Protein AF-A0A3D3PHJ6-F1 (afdb_monomer_lite)

Sequence (58 aa):
TKDPKKGLLVLIKPSDKSTYRNLVDILDEMKISDVQTYAIVDITTQEVDGLLKRDNIY

pLDDT: mean 87.66, std 11.78, range [44.25, 96.5]

Secondary structure (DSSP, 8-state):
---TTS--EEEE---TT--HHHHHHHHHHHHHTT--EEEE-PPPHHHIIIIIITTT--

Radius of gyration: 13.86 Å; chains: 1; bounding box: 29×27×33 Å

Structure (mmCIF, N/CA/C/O backbone):
data_AF-A0A3D3PHJ6-F1
#
_entry.id   AF-A0A3D3PHJ6-F1
#
loop_
_atom_site.group_PDB
_atom_site.id
_atom_site.type_symbol
_atom_site.label_atom_id
_atom_site.label_alt_id
_atom_site.label_comp_id
_atom_site.label_asym_id
_atom_site.label_entity_id
_atom_site.label_seq_id
_atom_site.pdbx_PDB_ins_code
_atom_site.Cartn_x
_atom_site.Cartn_y
_atom_site.Cartn_z
_atom_site.occupancy
_atom_site.B_iso_or_equiv
_atom_site.auth_seq_id
_atom_site.auth_comp_id
_atom_site.auth_asym_id
_atom_site.auth_atom_id
_atom_site.pdbx_PDB_model_num
ATOM 1 N N . THR A 1 1 ? 2.590 17.064 22.616 1.00 44.25 1 THR A N 1
ATOM 2 C CA . THR A 1 1 ? 1.179 16.977 22.182 1.00 44.25 1 THR A CA 1
ATOM 3 C C . THR A 1 1 ? 1.010 15.696 21.385 1.00 44.25 1 THR A C 1
ATOM 5 O O . THR A 1 1 ? 1.355 15.660 20.212 1.00 44.25 1 THR A O 1
ATOM 8 N N . LYS A 1 2 ? 0.643 14.590 22.044 1.00 49.94 2 LYS A N 1
ATOM 9 C CA . LYS A 1 2 ? 0.304 13.325 21.374 1.00 49.94 2 LYS A CA 1
ATOM 10 C C . LYS A 1 2 ? -1.218 13.265 21.314 1.00 49.94 2 LYS A C 1
ATOM 12 O O . LYS A 1 2 ? -1.837 12.737 22.227 1.00 49.94 2 LYS A O 1
ATOM 17 N N . ASP A 1 3 ? -1.797 13.919 20.311 1.00 62.38 3 ASP A N 1
ATOM 18 C CA . ASP A 1 3 ? -3.243 13.915 20.095 1.00 62.38 3 ASP A CA 1
ATOM 19 C C . ASP A 1 3 ? -3.687 12.520 19.629 1.00 62.38 3 ASP A C 1
ATOM 21 O O . ASP A 1 3 ? -3.341 12.132 18.512 1.00 62.38 3 ASP A O 1
ATOM 25 N N . PRO A 1 4 ? -4.484 11.772 20.415 1.00 57.69 4 PRO A N 1
ATOM 26 C CA . PRO A 1 4 ? -4.988 10.451 20.021 1.00 57.69 4 PRO A CA 1
ATOM 27 C C . PRO A 1 4 ? -5.948 10.500 18.817 1.00 57.69 4 PRO A C 1
ATOM 29 O O . PRO A 1 4 ? -6.334 9.465 18.293 1.00 57.69 4 PRO A O 1
ATOM 32 N N . LYS A 1 5 ? -6.325 11.705 18.359 1.00 56.62 5 LYS A N 1
ATOM 33 C CA . LYS A 1 5 ? -7.139 11.941 17.157 1.00 56.62 5 LYS A CA 1
ATOM 34 C C . LYS A 1 5 ? -6.339 11.946 15.852 1.00 56.62 5 LYS A C 1
ATOM 36 O O . LYS A 1 5 ? -6.944 11.954 14.784 1.00 56.62 5 LYS A O 1
ATOM 41 N N . LYS A 1 6 ? -5.003 11.958 15.904 1.00 60.00 6 LYS A N 1
ATOM 42 C CA . LYS A 1 6 ? -4.177 11.737 14.710 1.00 60.00 6 LYS A CA 1
ATOM 43 C C . LYS A 1 6 ? -4.112 10.231 14.466 1.00 60.00 6 LYS A C 1
ATOM 45 O O . LYS A 1 6 ? -3.177 9.574 14.909 1.00 60.00 6 LYS A O 1
ATOM 50 N N . GLY A 1 7 ? -5.168 9.695 13.855 1.00 74.62 7 GLY A N 1
ATOM 51 C CA . GLY A 1 7 ? -5.243 8.291 13.459 1.00 74.62 7 GLY A CA 1
ATOM 52 C C . GLY A 1 7 ? -4.067 7.884 12.567 1.00 74.62 7 GLY A C 1
ATOM 53 O O . GLY A 1 7 ? -3.403 8.731 11.964 1.00 74.62 7 GLY A O 1
ATOM 54 N N . LEU A 1 8 ? -3.796 6.581 12.506 1.00 84.44 8 LEU A N 1
ATOM 55 C CA . LEU A 1 8 ? -2.785 6.020 11.617 1.00 84.44 8 LEU A CA 1
ATOM 56 C C . LEU A 1 8 ? -3.218 6.233 10.158 1.00 84.44 8 LEU A C 1
ATOM 58 O O . LEU A 1 8 ? -4.291 5.783 9.763 1.00 84.44 8 LEU A O 1
ATOM 62 N N . LEU A 1 9 ? -2.379 6.917 9.380 1.00 88.56 9 LEU A N 1
ATOM 63 C CA . LEU A 1 9 ? -2.525 7.060 7.933 1.00 88.56 9 LEU A CA 1
ATOM 64 C C . LEU A 1 9 ? -1.453 6.213 7.247 1.00 88.56 9 LEU A C 1
ATOM 66 O O . LEU A 1 9 ? -0.262 6.461 7.443 1.00 88.56 9 LEU A O 1
ATOM 70 N N . VAL A 1 10 ? -1.869 5.247 6.429 1.00 92.19 10 VAL A N 1
ATOM 71 C CA . VAL A 1 10 ? -0.957 4.379 5.670 1.00 92.19 10 VAL A CA 1
ATOM 72 C C . VAL A 1 10 ? -0.928 4.789 4.198 1.00 92.19 10 VAL A C 1
ATOM 74 O O . VAL A 1 10 ? -1.963 4.901 3.546 1.00 92.19 10 VAL A O 1
ATOM 77 N N . LEU A 1 11 ? 0.267 5.013 3.653 1.00 93.25 1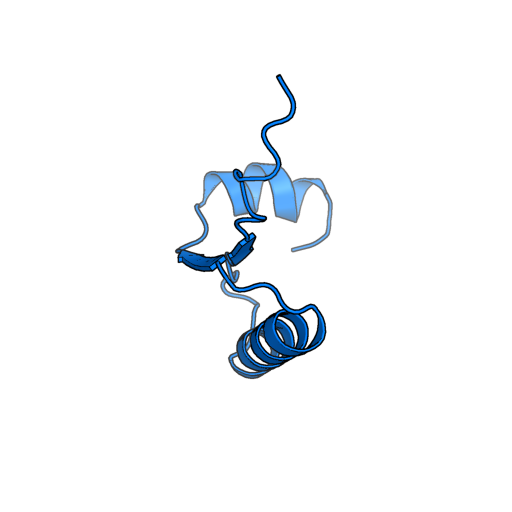1 LEU A N 1
ATOM 78 C CA . LEU A 1 11 ? 0.469 5.257 2.225 1.00 93.25 11 LEU A CA 1
ATOM 79 C C . LEU A 1 11 ? 0.968 3.972 1.566 1.00 93.25 11 LEU A C 1
ATOM 81 O O . LEU A 1 11 ? 2.039 3.476 1.912 1.00 93.25 11 LEU A O 1
ATOM 85 N N . ILE A 1 12 ? 0.200 3.448 0.616 1.00 94.69 12 ILE A N 1
ATOM 86 C CA . ILE A 1 12 ? 0.532 2.236 -0.132 1.00 94.69 12 ILE A CA 1
ATOM 87 C C . ILE A 1 12 ? 1.074 2.670 -1.493 1.00 94.69 12 ILE A C 1
ATOM 89 O O . ILE A 1 12 ? 0.336 3.205 -2.318 1.00 94.69 12 ILE A O 1
ATOM 93 N N . LYS A 1 13 ? 2.373 2.451 -1.712 1.00 94.31 13 LYS A N 1
ATOM 94 C CA . LYS A 1 13 ? 3.079 2.787 -2.955 1.00 94.31 13 LYS A CA 1
ATOM 95 C C . LYS A 1 13 ? 3.585 1.518 -3.641 1.00 94.31 13 LYS A C 1
ATOM 97 O O . LYS A 1 13 ? 4.707 1.096 -3.354 1.00 94.31 13 LYS A O 1
ATOM 102 N N . PRO A 1 14 ? 2.772 0.861 -4.485 1.00 93.44 14 PRO A N 1
ATOM 103 C CA . PRO A 1 14 ? 3.221 -0.322 -5.206 1.00 93.44 14 PRO A CA 1
ATOM 104 C C . PRO A 1 14 ? 4.303 0.055 -6.227 1.00 93.44 14 PRO A C 1
ATOM 106 O O . PRO A 1 14 ? 4.216 1.085 -6.891 1.00 93.44 14 PRO A O 1
ATOM 109 N N . SER A 1 15 ? 5.328 -0.787 -6.349 1.00 91.94 15 SER A N 1
ATOM 110 C CA . SER A 1 15 ? 6.329 -0.684 -7.417 1.00 91.94 15 SER A CA 1
ATOM 111 C C . SER A 1 15 ? 5.873 -1.407 -8.684 1.00 91.94 15 SER A C 1
ATOM 113 O O . SER A 1 15 ? 5.003 -2.273 -8.617 1.00 91.94 15 SER A O 1
ATOM 115 N N . ASP A 1 16 ? 6.534 -1.161 -9.817 1.00 89.94 16 ASP A N 1
ATOM 116 C CA . ASP A 1 16 ? 6.256 -1.861 -11.086 1.00 89.94 16 ASP A CA 1
ATOM 117 C C . ASP A 1 16 ? 6.441 -3.388 -11.008 1.00 89.94 16 ASP A C 1
ATOM 119 O O . ASP A 1 16 ? 5.943 -4.136 -11.846 1.00 89.94 16 ASP A O 1
ATOM 123 N N . LYS A 1 17 ? 7.172 -3.869 -9.997 1.00 89.81 17 LYS A N 1
ATOM 124 C CA . LYS A 1 17 ? 7.359 -5.300 -9.722 1.00 89.81 17 LYS A CA 1
ATOM 125 C C . LYS A 1 17 ? 6.257 -5.898 -8.843 1.00 89.81 17 LYS A C 1
ATOM 127 O O . LYS A 1 17 ? 6.223 -7.112 -8.652 1.00 89.81 17 LYS A O 1
ATOM 132 N N . SER A 1 18 ? 5.378 -5.067 -8.291 1.00 91.88 18 SER A N 1
ATOM 133 C CA . SER A 1 18 ? 4.258 -5.505 -7.462 1.00 91.88 18 SER A CA 1
ATOM 134 C C . SER A 1 18 ? 3.140 -6.044 -8.348 1.00 91.88 18 SER A C 1
ATOM 136 O O . SER A 1 18 ? 2.768 -5.439 -9.350 1.00 91.88 18 SER A O 1
ATOM 138 N N . THR A 1 19 ? 2.569 -7.186 -7.977 1.00 94.31 19 THR A N 1
ATOM 139 C CA . THR A 1 19 ? 1.419 -7.756 -8.690 1.00 94.31 19 THR A CA 1
ATOM 140 C C . THR A 1 19 ? 0.103 -7.272 -8.087 1.00 94.31 19 THR A C 1
ATOM 142 O O . THR A 1 19 ? 0.049 -6.868 -6.925 1.00 94.31 19 THR A O 1
ATOM 145 N N . TYR A 1 20 ? -0.993 -7.401 -8.841 1.00 93.44 20 TYR A N 1
ATOM 146 C CA . TYR A 1 20 ? -2.342 -7.136 -8.325 1.00 93.44 20 TYR A CA 1
ATOM 147 C C . TYR A 1 20 ? -2.636 -7.918 -7.037 1.00 93.44 20 TYR A C 1
ATOM 149 O O . TYR A 1 20 ? -3.220 -7.379 -6.101 1.00 93.44 20 TYR A O 1
ATOM 157 N N . ARG A 1 21 ? -2.165 -9.170 -6.958 1.00 95.38 21 ARG A N 1
ATOM 158 C CA . ARG A 1 21 ? -2.316 -9.998 -5.761 1.00 95.38 21 ARG A CA 1
ATOM 159 C C . ARG A 1 21 ? -1.653 -9.364 -4.538 1.00 95.38 21 ARG A C 1
ATOM 161 O O . ARG A 1 21 ? -2.275 -9.326 -3.489 1.00 95.38 21 ARG A O 1
ATOM 168 N N . ASN A 1 22 ? -0.451 -8.802 -4.685 1.00 95.06 22 ASN A N 1
ATOM 169 C CA . ASN A 1 22 ? 0.232 -8.140 -3.570 1.00 95.06 22 ASN A CA 1
ATOM 170 C C . ASN A 1 22 ? -0.556 -6.938 -3.042 1.00 95.06 22 ASN A C 1
ATOM 172 O O . ASN A 1 22 ? -0.582 -6.710 -1.837 1.00 95.06 22 ASN A O 1
ATOM 176 N N . LEU A 1 23 ? -1.211 -6.182 -3.928 1.00 93.12 23 LEU A N 1
ATOM 177 C CA . LEU A 1 23 ? -2.052 -5.066 -3.509 1.00 93.12 23 LEU A CA 1
ATOM 178 C C . LEU A 1 23 ? -3.268 -5.556 -2.712 1.00 93.12 23 LEU A C 1
ATOM 180 O O . LEU A 1 23 ? -3.555 -5.002 -1.657 1.00 93.12 23 LEU A O 1
ATOM 184 N N . VAL A 1 24 ? -3.951 -6.600 -3.191 1.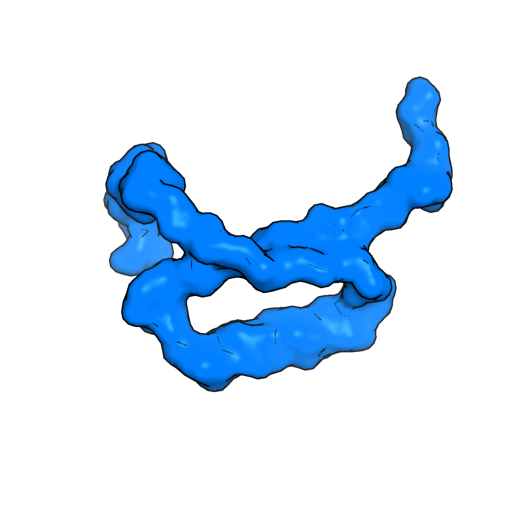00 94.75 24 VAL A N 1
ATOM 185 C CA . VAL A 1 24 ? -5.101 -7.196 -2.490 1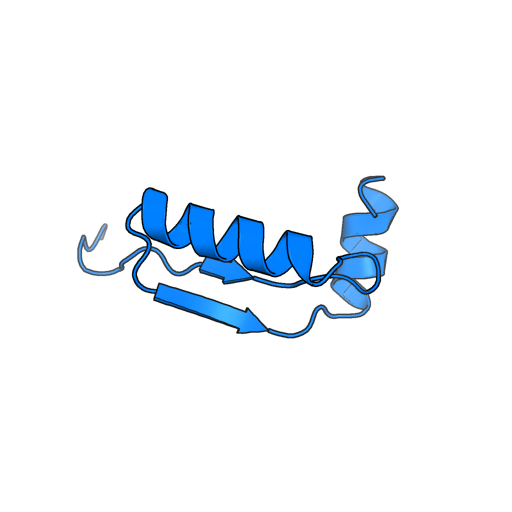.00 94.75 24 VAL A CA 1
ATOM 186 C C . VAL A 1 24 ? -4.692 -7.736 -1.120 1.00 94.75 24 VAL A C 1
ATOM 188 O O . VAL A 1 24 ? -5.349 -7.413 -0.135 1.00 94.75 24 VAL A O 1
ATOM 191 N N . ASP A 1 25 ? -3.573 -8.460 -1.040 1.00 96.50 25 ASP A N 1
ATOM 192 C CA . ASP A 1 25 ? -3.061 -9.009 0.220 1.00 96.50 25 ASP A CA 1
ATOM 193 C C . ASP A 1 25 ? -2.797 -7.888 1.255 1.00 96.50 25 ASP A C 1
ATOM 195 O O . ASP A 1 25 ? -3.127 -8.031 2.432 1.00 96.50 25 ASP A O 1
ATOM 199 N N . ILE A 1 26 ? -2.264 -6.733 0.827 1.00 94.75 26 ILE A N 1
ATOM 200 C CA . ILE A 1 26 ? -2.057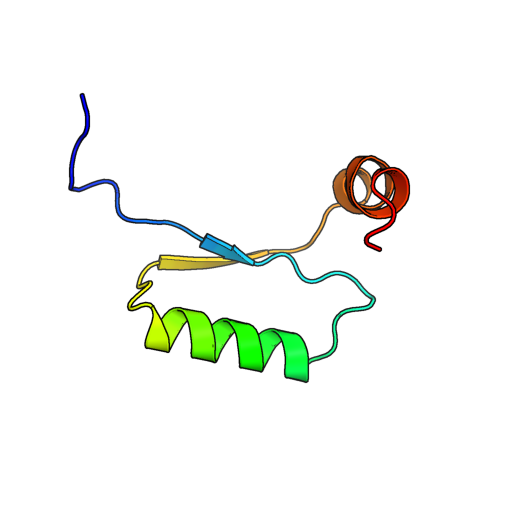 -5.571 1.713 1.00 94.75 26 ILE A CA 1
ATOM 201 C C . ILE A 1 26 ? -3.389 -4.953 2.156 1.00 94.75 26 ILE A C 1
ATOM 203 O O . ILE A 1 26 ? -3.514 -4.544 3.309 1.00 94.75 26 ILE A O 1
ATOM 207 N N . LEU A 1 27 ? -4.386 -4.861 1.271 1.00 93.19 27 LEU A N 1
ATOM 208 C CA . LEU A 1 27 ? -5.708 -4.333 1.629 1.00 93.19 27 LEU A CA 1
ATOM 209 C C . LEU A 1 27 ? -6.419 -5.225 2.654 1.00 93.19 27 LEU A C 1
ATOM 211 O O . LEU A 1 27 ? -7.067 -4.709 3.568 1.00 93.19 27 LEU A O 1
ATOM 215 N N . ASP A 1 28 ? -6.258 -6.542 2.536 1.00 95.06 28 ASP A N 1
ATOM 216 C CA . ASP A 1 28 ? -6.745 -7.489 3.535 1.00 95.06 28 ASP A CA 1
ATOM 217 C C . ASP A 1 28 ? -6.029 -7.288 4.878 1.00 95.06 28 ASP A C 1
ATOM 219 O O . ASP A 1 28 ? -6.688 -7.234 5.918 1.00 95.06 28 ASP A O 1
ATOM 223 N N . GLU A 1 29 ? -4.714 -7.062 4.873 1.00 94.88 29 GLU A N 1
ATOM 224 C CA . GLU A 1 29 ? -3.961 -6.756 6.095 1.00 94.88 29 GLU A CA 1
ATOM 225 C C . GLU A 1 29 ? -4.410 -5.435 6.744 1.00 94.88 29 GLU A C 1
ATOM 227 O O . GLU A 1 29 ? -4.557 -5.366 7.964 1.00 94.88 29 GLU A O 1
ATOM 232 N N . MET A 1 30 ? -4.720 -4.397 5.955 1.00 93.75 30 MET A N 1
ATOM 233 C CA . MET A 1 30 ? -5.286 -3.146 6.486 1.00 93.75 30 MET A CA 1
ATOM 234 C C . MET A 1 30 ? -6.628 -3.385 7.183 1.00 93.75 30 MET A C 1
ATOM 236 O O . MET A 1 30 ? -6.904 -2.779 8.219 1.00 93.75 30 MET A O 1
ATOM 240 N N . LYS A 1 31 ? -7.450 -4.293 6.645 1.00 91.19 31 LYS A N 1
ATOM 241 C CA . LYS A 1 31 ? -8.735 -4.673 7.237 1.00 91.19 31 LYS A CA 1
ATOM 242 C C . LYS A 1 31 ? -8.563 -5.487 8.520 1.00 91.19 31 LYS A C 1
ATOM 244 O O . LYS A 1 31 ? -9.297 -5.254 9.476 1.00 91.19 31 LYS A O 1
ATOM 249 N N . ILE A 1 32 ? -7.612 -6.420 8.554 1.00 94.75 32 ILE A N 1
ATOM 250 C CA . ILE A 1 32 ? -7.291 -7.226 9.744 1.00 94.75 32 ILE A CA 1
ATOM 251 C C . ILE A 1 32 ? -6.732 -6.339 10.864 1.00 94.75 32 ILE A C 1
ATOM 253 O O . ILE A 1 32 ? -7.102 -6.503 12.025 1.00 94.75 32 ILE A O 1
ATOM 257 N N . SER A 1 33 ? -5.892 -5.368 10.506 1.00 90.19 33 SER A N 1
ATOM 258 C CA . SER A 1 33 ? -5.249 -4.433 11.432 1.00 90.19 33 SER A CA 1
ATOM 259 C C . SER A 1 33 ? -6.133 -3.240 11.848 1.00 90.19 33 SER A C 1
ATOM 261 O O . SER A 1 33 ? -5.650 -2.348 12.544 1.00 90.19 33 SER A O 1
ATOM 263 N N . ASP A 1 34 ? -7.405 -3.202 11.429 1.00 89.94 34 ASP A N 1
ATOM 264 C CA . ASP A 1 34 ? -8.363 -2.105 11.677 1.00 89.94 34 ASP A CA 1
ATOM 265 C C . ASP A 1 34 ? -7.822 -0.710 11.282 1.00 89.94 34 ASP A C 1
ATOM 267 O O . ASP A 1 34 ? -8.079 0.319 11.916 1.00 89.94 34 ASP A O 1
ATOM 271 N N . VAL A 1 35 ? -7.034 -0.659 10.201 1.00 88.69 35 VAL A N 1
ATOM 272 C CA . VAL A 1 35 ? -6.487 0.586 9.656 1.00 88.69 35 VAL A CA 1
ATOM 273 C C . VAL A 1 35 ? -7.532 1.237 8.760 1.00 88.69 35 VAL A C 1
ATOM 275 O O . VAL A 1 35 ? -7.709 0.885 7.596 1.00 88.69 35 VAL A O 1
ATOM 278 N N . GLN A 1 36 ? -8.217 2.237 9.304 1.00 85.62 36 GLN A N 1
ATOM 279 C CA . GLN A 1 36 ? -9.327 2.898 8.612 1.00 85.62 36 GLN A CA 1
ATOM 280 C C . GLN A 1 36 ? -8.885 3.908 7.548 1.00 85.62 36 GLN A C 1
ATOM 282 O O . GLN A 1 36 ? -9.660 4.224 6.649 1.00 85.62 36 GLN A O 1
ATOM 287 N N . THR A 1 37 ? -7.665 4.446 7.650 1.00 90.19 37 THR A N 1
ATOM 288 C CA . THR A 1 37 ? -7.196 5.506 6.748 1.00 90.19 37 THR A CA 1
ATOM 289 C C . THR A 1 37 ? -5.956 5.054 5.989 1.00 90.19 37 THR A C 1
ATOM 291 O O . THR A 1 37 ? -4.857 4.990 6.541 1.00 90.19 37 THR A O 1
ATOM 294 N N . TYR A 1 38 ? -6.125 4.776 4.700 1.00 93.31 38 TYR A N 1
ATOM 295 C CA . TYR A 1 38 ? -5.025 4.495 3.789 1.00 93.31 38 TYR A CA 1
ATOM 296 C C . TYR A 1 38 ? -5.257 5.152 2.427 1.00 93.31 38 TYR A C 1
ATOM 298 O O . TYR A 1 38 ? -6.395 5.402 2.030 1.00 93.31 38 TYR A O 1
ATOM 306 N N . ALA A 1 39 ? -4.175 5.440 1.709 1.00 94.19 39 ALA A N 1
ATOM 307 C CA . ALA A 1 39 ? -4.227 5.933 0.339 1.00 94.19 39 ALA A CA 1
ATOM 308 C C . ALA A 1 39 ? -3.231 5.168 -0.531 1.00 94.19 39 ALA A C 1
ATOM 310 O O . ALA A 1 39 ? -2.081 4.971 -0.138 1.00 94.19 39 ALA A O 1
ATOM 311 N N . ILE A 1 40 ? -3.682 4.757 -1.714 1.00 94.06 40 ILE A N 1
ATOM 312 C CA . ILE A 1 40 ? -2.822 4.174 -2.742 1.00 94.06 40 ILE A CA 1
ATOM 313 C C . ILE A 1 40 ? -2.329 5.325 -3.610 1.00 94.06 40 ILE A C 1
ATOM 315 O O . ILE A 1 40 ? -3.141 6.089 -4.133 1.00 94.06 40 ILE A O 1
ATOM 319 N N . VAL A 1 41 ? -1.015 5.476 -3.721 1.00 94.69 41 VAL A N 1
ATOM 320 C CA . VAL A 1 41 ? -0.394 6.552 -4.498 1.00 94.69 41 VAL A CA 1
ATOM 321 C C . VAL A 1 41 ? 0.766 6.000 -5.313 1.00 94.69 41 VAL A C 1
ATOM 323 O O . VAL A 1 41 ? 1.368 4.992 -4.946 1.00 94.69 41 VAL A O 1
ATOM 326 N N . ASP A 1 42 ? 1.091 6.675 -6.407 1.00 93.12 42 ASP A N 1
ATOM 327 C CA . ASP A 1 42 ? 2.166 6.234 -7.288 1.00 93.12 42 ASP A CA 1
ATOM 328 C C . ASP A 1 42 ? 3.535 6.365 -6.612 1.00 93.12 42 ASP A C 1
ATOM 330 O O . ASP A 1 42 ? 3.811 7.317 -5.866 1.00 93.12 42 ASP A O 1
ATOM 334 N N . ILE A 1 43 ? 4.406 5.390 -6.875 1.00 93.81 43 ILE A N 1
ATOM 335 C CA . ILE A 1 43 ? 5.795 5.450 -6.438 1.00 93.81 43 ILE A CA 1
ATOM 336 C C . ILE A 1 43 ? 6.586 6.407 -7.331 1.00 93.81 43 ILE A C 1
ATOM 338 O O . ILE A 1 43 ? 6.425 6.435 -8.550 1.00 93.81 43 ILE A O 1
ATOM 342 N N . THR A 1 44 ? 7.463 7.202 -6.726 1.00 93.62 44 THR A N 1
ATOM 343 C CA . THR A 1 44 ? 8.328 8.111 -7.485 1.00 93.62 44 THR A CA 1
ATOM 344 C C . THR A 1 44 ? 9.618 7.418 -7.920 1.00 93.62 44 THR A C 1
ATOM 346 O O . THR A 1 44 ? 10.116 6.508 -7.251 1.00 93.62 44 THR A O 1
ATOM 349 N N . THR A 1 45 ? 10.213 7.870 -9.026 1.00 90.56 45 THR A N 1
ATOM 350 C CA . THR A 1 45 ? 11.491 7.323 -9.515 1.00 90.56 45 THR A CA 1
ATOM 351 C C . THR A 1 45 ? 12.622 7.519 -8.504 1.00 90.56 45 THR A C 1
ATOM 353 O O . THR A 1 45 ? 13.472 6.648 -8.342 1.00 90.56 45 THR A O 1
ATOM 356 N N . GLN A 1 46 ? 12.590 8.619 -7.748 1.00 91.44 46 GLN A N 1
ATOM 357 C CA 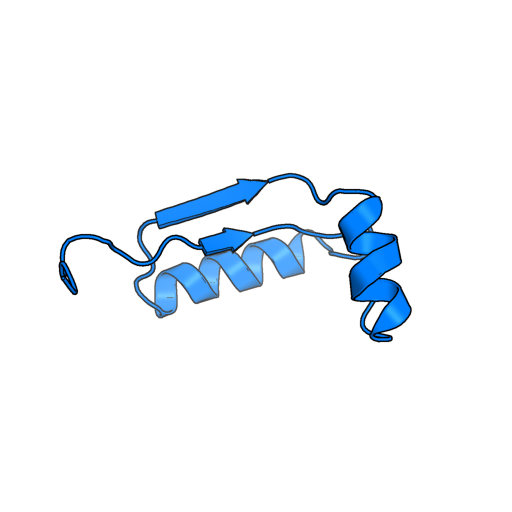. GLN A 1 46 ? 13.538 8.911 -6.676 1.00 91.44 46 GLN A CA 1
ATOM 358 C C . GLN A 1 46 ? 13.444 7.901 -5.525 1.00 91.44 46 GLN A C 1
ATOM 360 O O . GLN A 1 46 ? 14.471 7.549 -4.950 1.00 91.44 46 GLN A O 1
ATOM 365 N N . GLU A 1 47 ? 12.245 7.414 -5.192 1.00 89.25 47 GLU A N 1
ATOM 366 C CA . GLU A 1 47 ? 12.056 6.369 -4.176 1.00 89.25 47 GLU A CA 1
ATOM 367 C C . GLU A 1 47 ? 12.536 5.004 -4.683 1.00 89.25 47 GLU A C 1
ATOM 369 O O . GLU A 1 47 ? 13.193 4.265 -3.951 1.00 89.25 47 GLU A O 1
ATOM 374 N N . VAL A 1 48 ? 12.284 4.682 -5.953 1.00 90.81 48 VAL A N 1
ATOM 375 C CA . VAL A 1 48 ? 12.772 3.436 -6.563 1.00 90.81 48 VAL A CA 1
ATOM 376 C C . VAL A 1 48 ? 14.301 3.383 -6.567 1.00 90.81 48 VAL A C 1
ATOM 378 O O . VAL A 1 48 ? 14.893 2.421 -6.074 1.00 90.81 48 VAL A O 1
ATOM 381 N N . ASP A 1 49 ? 14.950 4.416 -7.102 1.00 90.19 49 ASP A N 1
ATOM 382 C CA . ASP A 1 49 ? 16.402 4.420 -7.279 1.00 90.19 49 ASP A CA 1
ATOM 383 C C . ASP A 1 49 ? 17.149 4.747 -5.980 1.00 90.19 49 ASP A C 1
ATOM 385 O O . ASP A 1 49 ? 18.161 4.119 -5.667 1.00 90.19 49 ASP A O 1
ATOM 389 N N . GLY A 1 50 ? 16.648 5.713 -5.207 1.00 89.19 50 GLY A N 1
ATOM 390 C CA . GLY A 1 50 ? 17.314 6.228 -4.010 1.00 89.19 50 GLY A CA 1
ATOM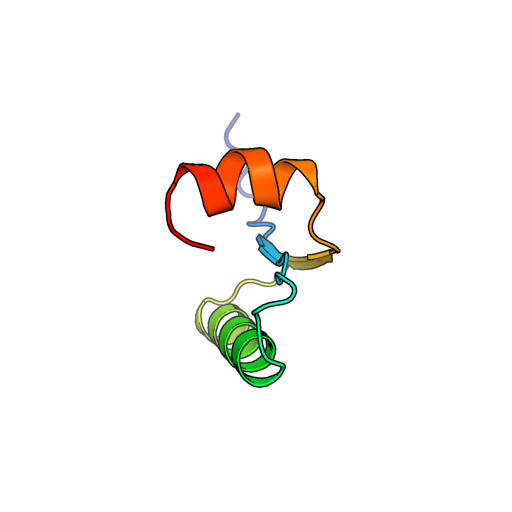 391 C C . GLY A 1 50 ? 17.084 5.406 -2.742 1.00 89.19 50 GLY A C 1
ATOM 392 O O . GLY A 1 50 ? 17.882 5.512 -1.809 1.00 89.19 50 GLY A O 1
ATOM 393 N N . LEU A 1 51 ? 16.023 4.595 -2.703 1.00 90.38 51 LEU A N 1
ATOM 394 C CA . LEU A 1 51 ? 15.673 3.769 -1.548 1.00 90.38 51 LEU A CA 1
ATOM 395 C C . LEU A 1 51 ? 15.686 2.284 -1.917 1.00 90.38 51 LEU A C 1
ATOM 397 O O . LEU A 1 51 ? 16.542 1.543 -1.446 1.00 90.38 51 LEU A O 1
ATOM 401 N N . LEU A 1 52 ? 14.785 1.848 -2.803 1.00 91.19 52 LEU A N 1
ATOM 402 C CA . LEU A 1 52 ? 14.532 0.417 -3.004 1.00 91.19 52 LEU A CA 1
ATOM 403 C C . LEU A 1 52 ? 15.731 -0.323 -3.609 1.00 91.19 52 LEU A C 1
ATOM 405 O O . LEU A 1 52 ? 16.119 -1.385 -3.120 1.00 91.19 52 LEU A O 1
ATOM 409 N N . LYS A 1 53 ? 16.343 0.237 -4.659 1.00 89.94 53 LYS A N 1
ATOM 410 C CA . LYS A 1 53 ? 17.530 -0.362 -5.292 1.00 89.94 53 LYS A CA 1
ATOM 411 C C . LYS A 1 53 ? 18.766 -0.257 -4.408 1.00 89.94 53 LYS A C 1
ATOM 413 O O . LYS A 1 53 ? 19.535 -1.211 -4.333 1.00 89.94 53 LYS A O 1
ATOM 418 N N . ARG A 1 54 ? 18.949 0.881 -3.731 1.00 92.06 54 ARG A N 1
ATOM 419 C CA . ARG A 1 54 ? 20.071 1.102 -2.807 1.00 92.06 54 ARG A CA 1
ATOM 420 C C . ARG A 1 54 ? 20.057 0.091 -1.662 1.00 92.06 54 ARG A C 1
ATOM 422 O O . ARG A 1 54 ? 21.103 -0.447 -1.314 1.00 92.06 54 ARG A O 1
ATOM 429 N N . ASP A 1 55 ? 18.873 -0.183 -1.125 1.00 92.19 55 ASP A N 1
ATOM 430 C CA . ASP A 1 55 ? 18.689 -1.059 0.030 1.00 92.19 55 ASP A CA 1
ATOM 431 C C . ASP A 1 55 ? 18.493 -2.537 -0.387 1.00 92.19 55 ASP A C 1
ATOM 433 O O . ASP A 1 55 ? 18.277 -3.397 0.462 1.00 92.19 55 ASP A O 1
ATOM 437 N N . ASN A 1 56 ? 18.631 -2.850 -1.686 1.00 87.38 56 ASN A N 1
ATOM 438 C CA . ASN A 1 56 ? 18.529 -4.190 -2.280 1.00 87.38 56 ASN A CA 1
ATOM 439 C C . ASN A 1 56 ? 17.196 -4.914 -1.995 1.00 87.38 56 ASN A C 1
ATOM 441 O O . ASN A 1 56 ? 17.156 -6.125 -1.781 1.00 87.38 56 ASN A O 1
ATOM 445 N N . ILE A 1 57 ? 16.101 -4.154 -1.994 1.00 85.88 57 ILE A N 1
ATOM 446 C CA . ILE A 1 57 ? 14.731 -4.631 -1.741 1.00 85.88 57 ILE A CA 1
ATOM 447 C C . ILE A 1 57 ? 13.788 -4.372 -2.926 1.00 85.88 57 ILE A C 1
ATOM 449 O O . ILE A 1 57 ? 12.571 -4.482 -2.783 1.00 85.88 57 ILE A O 1
ATOM 453 N N . TYR A 1 58 ? 14.345 -4.005 -4.087 1.00 82.12 58 TYR A N 1
ATOM 454 C CA . TYR A 1 58 ? 13.602 -3.782 -5.328 1.00 82.12 58 TYR A CA 1
ATOM 455 C C . TYR A 1 58 ? 13.461 -5.049 -6.156 1.00 82.12 58 TYR A C 1
ATOM 457 O O . TYR A 1 58 ? 14.480 -5.597 -6.630 1.00 82.12 58 TYR A O 1
#

Foldseek 3Di:
DPPPVPADEAEAEDDPPDDPVNVVVVVVVCVVVVPPHYDYDYDDPCCVVVPCVVVVND